Protein AF-A0A946TJ32-F1 (afdb_monomer_lite)

pLDDT: mean 87.36, std 9.61, range [61.88, 96.81]

Structure (mmCIF, N/CA/C/O backbone):
data_AF-A0A946TJ32-F1
#
_entry.id   AF-A0A946TJ32-F1
#
loop_
_atom_site.group_PDB
_atom_site.id
_atom_site.type_symbol
_atom_site.label_atom_id
_atom_site.label_alt_id
_atom_site.label_comp_id
_atom_site.label_asym_id
_atom_site.label_entity_id
_atom_site.label_seq_id
_atom_site.pdbx_PDB_ins_code
_atom_site.Cartn_x
_atom_site.Cartn_y
_atom_site.Cartn_z
_atom_site.occupancy
_atom_site.B_iso_or_equiv
_atom_site.auth_seq_id
_atom_site.auth_comp_id
_atom_site.auth_asym_id
_atom_site.auth_atom_id
_atom_site.pdbx_PDB_model_num
ATOM 1 N N . ILE A 1 1 ? 12.086 8.387 7.221 1.00 64.12 1 ILE A N 1
ATOM 2 C CA . ILE A 1 1 ? 12.540 8.847 5.885 1.00 64.12 1 ILE A CA 1
ATOM 3 C C . ILE A 1 1 ? 11.303 9.421 5.217 1.00 64.12 1 ILE A C 1
ATOM 5 O O . ILE A 1 1 ? 10.317 8.697 5.208 1.00 64.12 1 ILE A O 1
ATOM 9 N N . PRO A 1 2 ? 11.309 10.684 4.762 1.00 73.62 2 PRO A N 1
ATOM 10 C CA . PRO A 1 2 ? 10.193 11.238 3.993 1.00 73.62 2 PRO A CA 1
ATOM 11 C C . PRO A 1 2 ? 9.820 10.310 2.830 1.00 73.62 2 PRO A C 1
ATOM 13 O O . PRO A 1 2 ? 10.726 9.781 2.179 1.00 73.62 2 PRO A O 1
ATOM 16 N N . PHE A 1 3 ? 8.525 10.083 2.602 1.00 73.38 3 PHE A N 1
ATOM 17 C CA . PHE A 1 3 ? 8.021 9.128 1.605 1.00 73.38 3 PHE A CA 1
ATOM 18 C C . PHE A 1 3 ? 8.571 9.421 0.198 1.00 73.38 3 PHE A C 1
ATOM 20 O O . PHE A 1 3 ? 8.929 8.519 -0.551 1.00 73.38 3 PHE A O 1
ATOM 27 N N . GLU A 1 4 ? 8.784 10.696 -0.109 1.00 78.50 4 GLU A N 1
ATOM 28 C CA . GLU A 1 4 ? 9.304 11.212 -1.377 1.00 78.50 4 GLU A CA 1
ATOM 29 C C . GLU A 1 4 ? 10.751 10.780 -1.665 1.00 78.50 4 GLU A C 1
ATOM 31 O O . GLU A 1 4 ? 11.238 10.925 -2.785 1.00 78.50 4 GLU A O 1
ATOM 36 N N . ARG A 1 5 ? 11.473 10.273 -0.657 1.00 81.69 5 ARG A N 1
ATOM 37 C CA . ARG A 1 5 ? 12.858 9.793 -0.796 1.00 81.69 5 ARG A CA 1
ATOM 38 C C . ARG A 1 5 ? 12.946 8.292 -1.072 1.00 81.69 5 ARG A C 1
ATOM 40 O O . ARG A 1 5 ? 14.056 7.763 -1.155 1.00 81.69 5 ARG A O 1
ATOM 47 N N . ILE A 1 6 ? 11.808 7.612 -1.178 1.00 82.31 6 ILE A N 1
ATOM 48 C CA . ILE A 1 6 ? 11.732 6.194 -1.512 1.00 82.31 6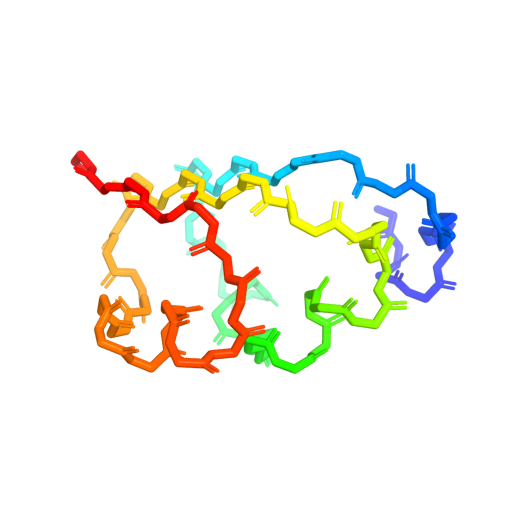 ILE A CA 1
ATOM 49 C C . ILE A 1 6 ? 12.041 6.003 -3.004 1.00 82.31 6 ILE A C 1
ATOM 51 O O . ILE A 1 6 ? 11.572 6.754 -3.858 1.00 82.31 6 ILE A O 1
ATOM 55 N N . LYS A 1 7 ? 12.870 5.004 -3.325 1.00 82.25 7 LYS A N 1
ATOM 56 C CA . LYS A 1 7 ? 13.173 4.648 -4.715 1.00 82.25 7 LYS A CA 1
ATOM 57 C C . LYS A 1 7 ? 11.959 3.989 -5.376 1.00 82.25 7 LYS A C 1
ATOM 59 O O . LYS A 1 7 ? 11.219 3.258 -4.729 1.00 82.25 7 LYS A O 1
ATOM 64 N N . LYS A 1 8 ? 11.775 4.249 -6.673 1.00 82.06 8 LYS A N 1
ATOM 65 C CA . LYS A 1 8 ? 10.670 3.711 -7.483 1.00 82.06 8 LYS A CA 1
ATOM 66 C C . LYS A 1 8 ? 10.996 2.328 -8.051 1.00 82.06 8 LYS A C 1
ATOM 68 O O . LYS A 1 8 ? 11.045 2.147 -9.265 1.00 82.06 8 LYS A O 1
ATOM 73 N N . ASP A 1 9 ? 11.306 1.392 -7.168 1.00 89.69 9 ASP A N 1
ATOM 74 C CA . ASP A 1 9 ? 11.703 0.020 -7.495 1.00 89.69 9 ASP A CA 1
ATOM 75 C C . ASP A 1 9 ? 11.329 -0.968 -6.375 1.00 89.69 9 ASP A C 1
ATOM 77 O O . ASP A 1 9 ? 12.029 -1.945 -6.132 1.00 89.69 9 ASP A O 1
ATOM 81 N N . ILE A 1 10 ? 10.217 -0.716 -5.676 1.00 92.00 10 ILE A N 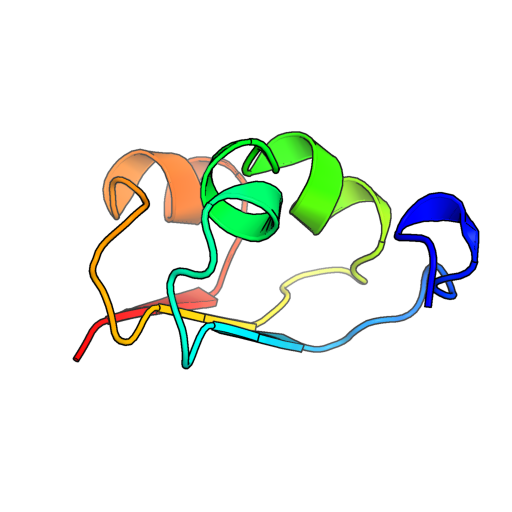1
ATOM 82 C CA . ILE A 1 10 ? 9.778 -1.561 -4.560 1.00 92.00 10 ILE A CA 1
ATOM 83 C C . ILE A 1 10 ? 8.977 -2.777 -5.039 1.00 92.00 10 ILE A C 1
ATOM 85 O O . ILE A 1 10 ? 7.902 -2.626 -5.622 1.00 92.00 10 ILE A O 1
ATOM 89 N N . ASP A 1 11 ? 9.445 -3.973 -4.674 1.00 93.50 11 ASP A N 1
ATOM 90 C CA . ASP A 1 11 ? 8.749 -5.253 -4.894 1.00 93.50 11 ASP A CA 1
ATOM 91 C C . ASP A 1 11 ? 7.606 -5.511 -3.900 1.00 93.50 11 ASP A C 1
ATOM 93 O O . ASP A 1 11 ? 6.657 -6.241 -4.189 1.00 93.50 11 ASP A O 1
ATOM 97 N N . GLY A 1 12 ? 7.668 -4.927 -2.702 1.00 92.88 12 GLY A N 1
ATOM 98 C CA . GLY A 1 12 ? 6.616 -5.110 -1.714 1.00 92.88 12 GLY A CA 1
ATOM 99 C C . GLY A 1 12 ? 6.695 -4.187 -0.508 1.00 92.88 12 GLY A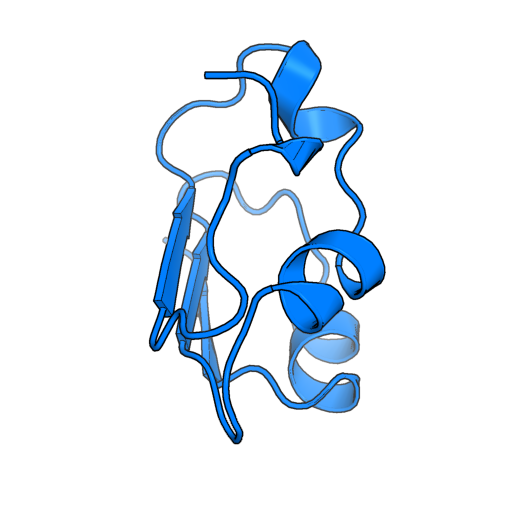 C 1
ATOM 100 O O . GLY A 1 12 ? 7.743 -3.644 -0.164 1.00 92.88 12 GLY A O 1
ATOM 101 N N . ILE A 1 13 ? 5.548 -4.018 0.140 1.00 92.38 13 ILE A N 1
ATOM 102 C CA . ILE A 1 13 ? 5.326 -3.118 1.267 1.00 92.38 13 ILE A CA 1
ATOM 103 C C . ILE A 1 1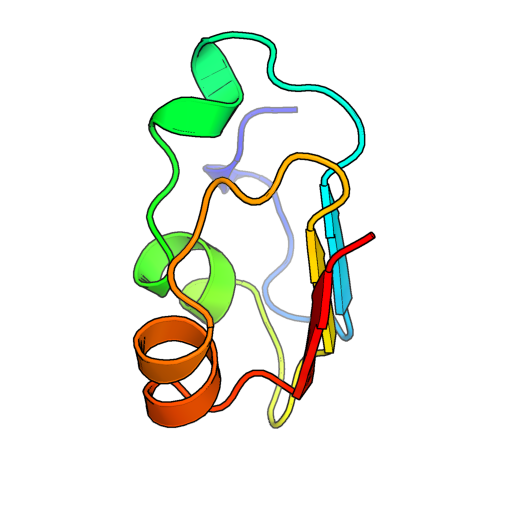3 ? 4.680 -3.919 2.394 1.00 92.38 13 ILE A C 1
ATOM 105 O O . ILE A 1 13 ? 3.700 -4.632 2.181 1.00 92.38 13 ILE A O 1
ATOM 109 N N . ILE A 1 14 ? 5.222 -3.789 3.606 1.00 92.06 14 ILE A N 1
ATOM 110 C CA . ILE A 1 14 ? 4.649 -4.374 4.821 1.00 92.06 14 ILE A CA 1
ATOM 111 C C . ILE A 1 14 ? 4.305 -3.237 5.776 1.00 92.06 14 ILE A C 1
ATOM 113 O O . ILE A 1 14 ? 5.191 -2.532 6.261 1.00 92.06 14 ILE A O 1
ATOM 117 N N . LEU A 1 15 ? 3.018 -3.077 6.066 1.00 88.38 15 LEU A N 1
ATOM 118 C CA . LEU A 1 15 ? 2.510 -2.056 6.965 1.00 88.38 15 LEU A CA 1
ATOM 119 C C . LEU A 1 15 ? 2.262 -2.659 8.353 1.00 88.38 15 LEU A C 1
ATOM 121 O O . LEU A 1 15 ? 1.289 -3.380 8.564 1.00 88.38 15 LEU A O 1
ATOM 125 N N . VAL A 1 16 ? 3.174 -2.395 9.294 1.00 84.38 16 VAL A N 1
ATOM 126 C CA . VAL A 1 16 ? 3.192 -3.053 10.620 1.00 84.38 16 VAL A CA 1
ATOM 127 C C . VAL A 1 16 ? 2.609 -2.171 11.730 1.00 84.38 16 VAL A C 1
ATOM 129 O O . VAL A 1 16 ? 1.995 -2.676 12.674 1.00 84.38 16 VAL A O 1
ATOM 132 N N . THR A 1 17 ? 2.770 -0.849 11.640 1.00 74.19 17 THR A N 1
ATOM 133 C CA . THR A 1 17 ? 2.307 0.093 12.667 1.00 74.19 17 THR A CA 1
ATOM 134 C C . THR A 1 17 ? 1.499 1.221 12.036 1.00 74.19 17 THR A C 1
ATOM 136 O O . THR A 1 17 ? 1.836 1.731 10.974 1.00 74.19 17 THR A O 1
ATOM 139 N N . ALA A 1 18 ? 0.410 1.611 12.699 1.00 61.88 18 ALA A N 1
ATOM 140 C CA . ALA A 1 18 ? -0.451 2.707 12.269 1.00 61.88 18 ALA A CA 1
ATOM 141 C C . ALA A 1 18 ? -0.110 3.984 13.049 1.00 61.88 18 ALA A C 1
ATOM 143 O O . ALA A 1 18 ? -0.995 4.566 13.678 1.00 61.88 18 ALA A O 1
ATOM 144 N N . HIS A 1 19 ? 1.170 4.392 13.069 1.00 68.81 19 HIS A N 1
ATOM 145 C CA . HIS A 1 19 ? 1.457 5.786 13.429 1.00 68.81 19 HIS A CA 1
ATOM 1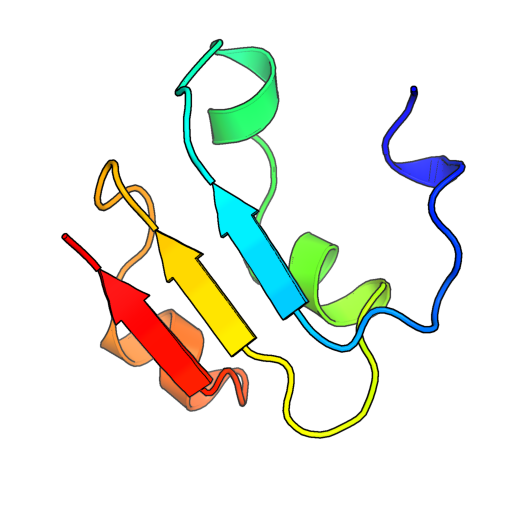46 C C . HIS A 1 19 ? 0.663 6.671 12.464 1.00 68.81 19 HIS A C 1
ATOM 148 O O . HIS A 1 19 ? 0.577 6.341 11.282 1.00 68.81 19 HIS A O 1
ATOM 154 N N . ASP A 1 20 ? 0.028 7.726 12.976 1.00 65.44 20 ASP A N 1
ATOM 155 C CA . ASP A 1 20 ? -1.005 8.464 12.236 1.00 65.44 20 ASP A CA 1
ATOM 156 C C . ASP A 1 20 ? -0.511 8.986 10.876 1.00 65.44 20 ASP A C 1
ATOM 158 O O . ASP A 1 20 ? -1.269 8.975 9.912 1.00 65.44 20 ASP A O 1
ATOM 162 N N . GLU A 1 21 ? 0.788 9.276 10.760 1.00 66.88 21 GLU A N 1
ATOM 163 C CA . GLU A 1 21 ? 1.469 9.672 9.519 1.00 66.88 21 GLU A CA 1
ATOM 164 C C . GLU A 1 21 ? 1.346 8.642 8.376 1.00 66.88 21 GLU A C 1
ATOM 166 O O . GLU A 1 21 ? 1.360 9.011 7.207 1.00 66.88 21 GLU A O 1
ATOM 171 N N . PHE A 1 22 ? 1.198 7.347 8.680 1.00 68.25 22 PHE A N 1
ATOM 172 C CA . PHE A 1 22 ? 1.053 6.294 7.664 1.00 68.25 22 PHE A CA 1
ATOM 173 C C . PHE A 1 22 ? -0.398 6.038 7.252 1.00 68.25 22 PHE A C 1
ATOM 175 O O . PHE A 1 22 ? -0.629 5.406 6.225 1.00 68.25 22 PHE A O 1
ATOM 182 N N . LYS A 1 23 ? -1.381 6.530 8.020 1.00 68.25 23 LYS A N 1
ATOM 183 C CA . LYS A 1 23 ? -2.802 6.436 7.641 1.00 68.25 23 LYS A CA 1
ATOM 184 C C . LYS A 1 23 ? -3.151 7.376 6.489 1.00 68.25 23 LYS A C 1
ATOM 186 O O . LYS A 1 23 ? -4.149 7.156 5.813 1.00 68.25 23 LYS A O 1
ATOM 191 N N . GLU A 1 24 ? -2.348 8.417 6.286 1.00 78.75 24 GLU A N 1
ATOM 192 C CA . GLU A 1 24 ? -2.572 9.427 5.250 1.00 78.75 24 GLU A CA 1
ATOM 193 C C . GLU A 1 24 ? -2.029 9.011 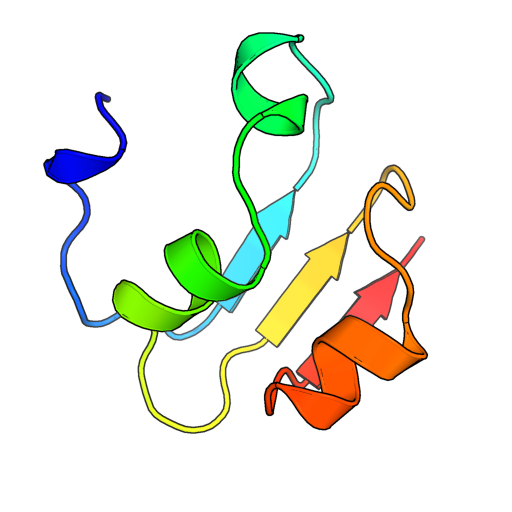3.876 1.00 78.75 24 GLU A C 1
ATOM 195 O O . GLU A 1 24 ? -2.356 9.648 2.877 1.00 78.75 24 GLU A O 1
ATOM 200 N N . ILE A 1 25 ? -1.240 7.931 3.797 1.00 86.88 25 ILE A N 1
ATOM 201 C CA . ILE A 1 25 ? -0.681 7.456 2.528 1.00 86.88 25 ILE A CA 1
ATOM 202 C C . ILE A 1 25 ? -1.740 6.647 1.776 1.00 86.88 25 ILE A C 1
ATOM 204 O O . ILE A 1 25 ? -2.220 5.621 2.264 1.00 86.88 25 ILE A O 1
ATOM 208 N N . SER A 1 26 ? -2.091 7.083 0.569 1.00 91.44 26 SER A N 1
ATOM 209 C CA . SER A 1 26 ? -3.076 6.407 -0.278 1.00 91.44 26 SER A CA 1
ATOM 210 C C . SER A 1 26 ? -2.493 5.182 -1.001 1.00 91.44 26 SER A C 1
ATOM 212 O O . SER A 1 26 ? -1.279 5.057 -1.178 1.00 91.44 26 SER A O 1
ATOM 214 N N . LEU A 1 27 ? -3.361 4.277 -1.471 1.00 92.88 27 LEU A N 1
ATOM 215 C CA . LEU A 1 27 ? -2.950 3.106 -2.263 1.00 92.88 27 LEU A CA 1
ATOM 216 C C . LEU A 1 27 ? -2.221 3.507 -3.557 1.00 92.88 27 LEU A C 1
ATOM 218 O O . LEU A 1 27 ? -1.289 2.828 -3.982 1.00 92.88 27 LEU A O 1
ATOM 222 N N . GLU A 1 28 ? -2.619 4.620 -4.168 1.00 93.38 28 GLU A N 1
ATOM 223 C CA . GLU A 1 28 ? -2.014 5.184 -5.377 1.00 93.38 28 GLU A CA 1
ATOM 224 C C . GLU A 1 28 ? -0.593 5.669 -5.107 1.00 93.38 28 GLU A C 1
ATOM 226 O O . GLU A 1 28 ? 0.318 5.324 -5.857 1.00 93.38 28 GLU A O 1
ATOM 231 N N . GLN A 1 29 ? -0.376 6.376 -3.994 1.00 91.88 29 GLN A N 1
ATOM 232 C CA . GLN A 1 29 ? 0.962 6.807 -3.586 1.00 91.88 29 GLN A CA 1
ATOM 233 C C . GLN A 1 29 ? 1.887 5.608 -3.346 1.00 91.88 29 GLN A C 1
ATOM 235 O O . GLN A 1 29 ? 3.031 5.614 -3.797 1.00 91.88 29 GLN A O 1
ATOM 240 N N . LEU A 1 30 ? 1.388 4.548 -2.695 1.00 92.25 30 LEU A N 1
ATOM 241 C CA . LEU A 1 30 ? 2.142 3.299 -2.541 1.00 92.25 30 LEU A CA 1
ATOM 242 C C . LEU A 1 30 ? 2.466 2.663 -3.900 1.00 92.25 30 LEU A C 1
ATOM 244 O O . LEU A 1 30 ? 3.562 2.147 -4.100 1.00 92.25 30 LEU A O 1
ATOM 248 N N . LYS A 1 31 ? 1.535 2.711 -4.856 1.00 92.69 31 LYS A N 1
ATOM 249 C CA . LYS A 1 31 ? 1.727 2.116 -6.181 1.00 92.69 31 LYS A CA 1
ATOM 250 C C . LYS A 1 31 ? 2.773 2.862 -7.010 1.00 92.69 31 LYS A C 1
ATOM 252 O O . LYS A 1 31 ? 3.517 2.221 -7.747 1.00 92.69 31 LYS A O 1
ATOM 257 N N . GLU A 1 32 ? 2.868 4.183 -6.872 1.00 92.25 32 GLU A N 1
ATOM 258 C CA . GLU A 1 32 ? 3.828 5.025 -7.605 1.00 92.25 32 GLU A CA 1
ATOM 259 C C . GLU A 1 32 ? 5.301 4.708 -7.313 1.00 92.25 32 GLU A C 1
ATOM 261 O O . GLU A 1 32 ? 6.173 5.038 -8.126 1.00 92.25 32 GLU A O 1
ATOM 266 N N . VAL A 1 33 ? 5.587 4.105 -6.158 1.00 91.75 33 VAL A N 1
ATOM 267 C CA . VAL A 1 33 ? 6.944 3.710 -5.751 1.00 91.75 33 VAL A CA 1
ATOM 268 C C . VAL A 1 33 ? 7.246 2.233 -6.021 1.00 91.75 33 VAL A C 1
ATOM 270 O O . VAL A 1 33 ? 8.382 1.791 -5.847 1.00 91.75 33 VAL A O 1
ATOM 273 N N . CYS A 1 34 ? 6.254 1.469 -6.474 1.00 92.56 34 CYS A N 1
ATOM 274 C CA . CYS A 1 34 ? 6.364 0.037 -6.699 1.00 92.56 34 CYS A CA 1
ATOM 275 C C . CYS A 1 34 ? 6.684 -0.339 -8.150 1.00 92.56 34 CYS A C 1
ATOM 277 O O . CYS A 1 34 ? 6.366 0.385 -9.095 1.00 92.56 34 CYS A O 1
ATOM 279 N N . VAL A 1 35 ? 7.255 -1.533 -8.324 1.00 88.50 35 VAL A N 1
ATOM 280 C CA . VAL A 1 35 ? 7.390 -2.187 -9.636 1.00 88.50 35 VAL A CA 1
ATOM 281 C C . VAL A 1 35 ? 6.068 -2.832 -10.085 1.00 88.50 35 VAL A C 1
ATOM 283 O O . VAL A 1 35 ? 5.031 -2.704 -9.430 1.00 88.50 35 VAL A O 1
ATOM 286 N N . SER A 1 36 ? 6.071 -3.515 -11.234 1.00 81.94 36 SER A N 1
ATOM 287 C CA . SER A 1 36 ? 4.924 -4.297 -11.708 1.00 81.94 36 SER A CA 1
ATOM 288 C C . SER A 1 36 ? 4.625 -5.477 -10.769 1.00 81.94 36 SER A C 1
ATOM 290 O O . SER A 1 36 ? 5.520 -6.271 -10.512 1.00 81.94 36 SER A O 1
ATOM 292 N N . ASP A 1 37 ? 3.366 -5.601 -10.330 1.00 88.38 37 ASP A N 1
ATOM 293 C CA . ASP A 1 37 ? 2.848 -6.620 -9.386 1.00 88.38 37 ASP A CA 1
ATOM 294 C C . ASP A 1 37 ? 3.487 -6.640 -7.972 1.00 88.38 37 ASP A C 1
ATOM 296 O O . ASP A 1 37 ? 4.042 -7.645 -7.534 1.00 88.38 37 ASP A O 1
ATOM 300 N N . PRO A 1 38 ? 3.416 -5.526 -7.221 1.00 95.50 38 PRO A N 1
ATOM 301 C CA . PRO A 1 38 ? 3.955 -5.438 -5.875 1.00 95.50 38 PRO A CA 1
ATOM 302 C C . PRO A 1 38 ? 3.080 -6.154 -4.842 1.00 95.50 38 PRO A C 1
ATOM 304 O O . PRO A 1 38 ? 1.846 -6.149 -4.915 1.00 95.50 38 PRO A O 1
ATOM 307 N N . VAL A 1 39 ? 3.722 -6.691 -3.807 1.00 96.56 39 VAL A N 1
ATOM 308 C CA . VAL A 1 39 ? 3.036 -7.286 -2.653 1.00 96.56 39 VAL A CA 1
ATOM 309 C C . VAL A 1 39 ? 2.694 -6.205 -1.628 1.00 96.56 39 VAL A C 1
ATOM 311 O O . VAL A 1 39 ? 3.564 -5.439 -1.227 1.00 96.56 39 VAL A O 1
ATOM 314 N N . LEU A 1 40 ? 1.449 -6.165 -1.148 1.00 95.56 40 LEU A N 1
ATOM 315 C CA . LEU A 1 40 ? 1.054 -5.318 -0.016 1.00 95.56 40 LEU A CA 1
ATOM 316 C C . LEU A 1 40 ? 0.567 -6.196 1.137 1.00 95.56 40 LEU A C 1
ATOM 318 O O . LEU A 1 40 ? -0.462 -6.862 1.021 1.00 95.56 40 LEU A O 1
ATOM 322 N N . VAL A 1 41 ? 1.311 -6.188 2.244 1.00 95.88 41 VAL A N 1
ATOM 323 C CA . VAL A 1 41 ? 0.941 -6.848 3.500 1.00 95.88 41 VAL A CA 1
ATOM 324 C C . VAL A 1 41 ? 0.478 -5.796 4.498 1.00 95.88 41 VAL A C 1
ATOM 326 O O . VAL A 1 41 ? 1.274 -4.996 4.984 1.00 95.88 41 VAL A O 1
ATOM 329 N N . ASP A 1 42 ? -0.805 -5.813 4.825 1.00 92.06 42 ASP A N 1
ATOM 330 C CA . ASP A 1 42 ? -1.449 -4.839 5.701 1.00 92.06 42 ASP A CA 1
ATOM 331 C C . ASP A 1 42 ? -1.859 -5.495 7.028 1.00 92.06 42 ASP A C 1
ATOM 333 O O . ASP A 1 42 ? -2.893 -6.155 7.120 1.00 92.06 42 ASP A O 1
ATOM 337 N N . ILE A 1 43 ? -1.028 -5.332 8.064 1.00 90.56 43 ILE A N 1
ATOM 338 C CA . ILE A 1 43 ? -1.222 -5.944 9.397 1.00 90.56 43 ILE A CA 1
ATOM 339 C C . ILE A 1 43 ? -2.299 -5.209 10.220 1.00 90.56 43 ILE A C 1
ATOM 341 O O . ILE A 1 43 ? -2.647 -5.609 11.330 1.00 90.56 43 ILE A O 1
ATOM 345 N N . LYS A 1 44 ? -2.793 -4.062 9.743 1.00 87.06 44 LYS A N 1
ATOM 346 C CA . LYS A 1 44 ? -3.808 -3.265 10.452 1.00 87.06 44 LYS A CA 1
ATOM 347 C C . LYS A 1 44 ? -5.138 -3.200 9.715 1.00 87.06 44 LYS A C 1
ATOM 349 O O . LYS A 1 44 ? -6.100 -2.706 10.297 1.00 87.06 44 LYS A O 1
ATOM 354 N N . GLY A 1 45 ? -5.196 -3.712 8.486 1.00 88.56 45 GLY A N 1
ATOM 355 C CA . GLY A 1 45 ? -6.377 -3.638 7.635 1.00 88.56 45 GLY A CA 1
ATOM 356 C C . GLY A 1 45 ? -6.768 -2.193 7.331 1.00 88.56 45 GLY A C 1
ATOM 357 O O . GLY A 1 45 ? -7.952 -1.869 7.369 1.00 88.56 45 GLY A O 1
ATOM 358 N N . LEU A 1 46 ? -5.785 -1.312 7.102 1.00 89.12 46 LEU A N 1
ATOM 359 C CA . LEU A 1 46 ? -6.037 0.091 6.760 1.00 89.12 46 LEU A CA 1
ATOM 360 C C . LEU A 1 46 ? -6.702 0.249 5.391 1.00 89.12 46 LEU A C 1
ATOM 362 O O . LEU A 1 46 ? -7.441 1.210 5.181 1.00 89.12 46 LEU A O 1
ATOM 366 N N . TYR A 1 47 ? -6.434 -0.669 4.466 1.00 92.00 47 TYR A N 1
ATOM 367 C CA . TYR A 1 47 ? -6.905 -0.568 3.093 1.00 92.00 47 TYR A CA 1
ATOM 368 C C . TYR A 1 47 ? -7.984 -1.595 2.774 1.00 92.00 47 TYR A C 1
ATOM 370 O O . TYR A 1 47 ? -7.954 -2.740 3.227 1.00 92.00 47 TYR A O 1
ATOM 378 N N . ASP A 1 48 ? -8.923 -1.199 1.916 1.00 94.38 48 ASP A N 1
ATOM 379 C CA . ASP A 1 48 ? -9.876 -2.141 1.350 1.00 94.38 48 ASP A CA 1
ATOM 380 C C . ASP A 1 48 ? -9.170 -3.125 0.403 1.00 94.38 48 ASP A C 1
ATOM 382 O O . ASP A 1 48 ? -8.443 -2.749 -0.523 1.00 94.38 48 ASP A O 1
ATOM 386 N N . ARG A 1 49 ? -9.431 -4.416 0.622 1.00 95.69 49 ARG A N 1
ATOM 387 C CA . ARG A 1 49 ? -8.820 -5.515 -0.129 1.00 95.69 49 ARG A CA 1
ATOM 388 C C . ARG A 1 49 ? -9.145 -5.461 -1.620 1.00 95.69 49 ARG A C 1
ATOM 390 O O . ARG A 1 49 ? -8.294 -5.832 -2.429 1.00 95.69 49 ARG A O 1
ATOM 397 N N . LYS A 1 50 ? -10.375 -5.092 -1.988 1.00 96.50 50 LYS A N 1
ATOM 398 C CA . LYS A 1 50 ? -10.793 -5.043 -3.392 1.00 96.50 50 LYS A CA 1
ATOM 399 C C . LYS A 1 50 ? -10.078 -3.895 -4.094 1.00 96.50 50 LYS A C 1
ATOM 401 O O . LYS A 1 50 ? -9.460 -4.135 -5.122 1.00 96.50 50 LYS A O 1
ATOM 406 N N . ASN A 1 51 ? -10.064 -2.707 -3.496 1.00 96.38 51 ASN A N 1
ATOM 407 C CA . ASN A 1 51 ? -9.385 -1.542 -4.062 1.00 96.38 51 ASN A CA 1
ATOM 408 C C . ASN A 1 51 ? -7.879 -1.788 -4.247 1.00 96.38 51 ASN A C 1
ATOM 410 O O . ASN A 1 51 ? -7.341 -1.486 -5.309 1.00 96.38 51 ASN A O 1
ATOM 414 N N . ALA A 1 52 ? -7.205 -2.402 -3.267 1.00 96.06 52 ALA A N 1
ATOM 415 C CA . ALA A 1 52 ? -5.785 -2.737 -3.394 1.00 96.06 52 ALA A CA 1
ATOM 416 C C . ALA A 1 52 ? -5.517 -3.697 -4.568 1.00 96.06 52 ALA A C 1
ATOM 418 O O . ALA A 1 52 ? -4.583 -3.505 -5.345 1.00 96.06 52 ALA A O 1
ATOM 419 N N . ARG A 1 53 ? -6.361 -4.720 -4.735 1.00 95.81 53 ARG A N 1
ATOM 420 C CA . ARG A 1 53 ? -6.236 -5.686 -5.837 1.00 95.81 53 ARG A CA 1
ATOM 421 C C . ARG A 1 53 ? -6.572 -5.078 -7.193 1.00 95.81 53 ARG A C 1
ATOM 423 O O . ARG A 1 53 ? -5.862 -5.349 -8.154 1.00 95.81 53 ARG A O 1
ATOM 430 N N . ASP A 1 54 ? -7.601 -4.238 -7.263 1.00 96.56 54 ASP A N 1
ATOM 431 C CA . ASP A 1 54 ? -7.987 -3.522 -8.484 1.00 96.56 54 ASP A CA 1
ATOM 432 C C . ASP A 1 54 ? -6.867 -2.578 -8.956 1.00 96.56 54 ASP A C 1
ATOM 434 O O . ASP A 1 54 ? -6.663 -2.407 -10.156 1.00 96.56 54 ASP A O 1
ATOM 438 N N . LEU A 1 55 ? -6.080 -2.031 -8.021 1.00 95.31 55 LEU A N 1
ATOM 439 C CA . LEU A 1 55 ? -4.885 -1.231 -8.309 1.00 95.31 55 LEU A CA 1
ATOM 440 C C . LEU A 1 55 ? -3.641 -2.085 -8.651 1.00 95.31 55 LEU A C 1
ATOM 442 O O . LEU A 1 55 ? -2.549 -1.568 -8.903 1.00 95.31 55 LEU A O 1
ATOM 446 N N . GLY A 1 56 ? -3.796 -3.410 -8.683 1.00 94.88 56 GLY A N 1
ATOM 447 C CA . GLY A 1 56 ? -2.769 -4.361 -9.092 1.00 94.88 56 GLY A CA 1
ATOM 448 C C . GLY A 1 56 ? -1.752 -4.685 -8.004 1.00 94.88 56 GLY A C 1
ATOM 449 O O . GLY A 1 56 ? -0.580 -4.857 -8.333 1.00 94.88 56 GLY A O 1
ATOM 450 N N . PHE A 1 57 ? -2.156 -4.696 -6.730 1.00 96.62 57 PHE A N 1
ATOM 451 C CA . PHE A 1 57 ? -1.361 -5.282 -5.649 1.00 96.62 57 PHE A CA 1
ATOM 452 C C . PHE A 1 57 ? -1.705 -6.758 -5.439 1.00 96.62 57 PHE A C 1
ATOM 454 O O . PHE A 1 57 ? -2.877 -7.144 -5.357 1.00 96.62 57 PHE A O 1
ATOM 461 N N . SER A 1 58 ? -0.675 -7.556 -5.175 1.00 96.75 58 SER A N 1
ATOM 462 C CA . SER A 1 58 ? -0.810 -8.844 -4.503 1.00 96.75 58 SER A CA 1
ATOM 463 C C . SER A 1 58 ? -1.050 -8.604 -3.004 1.00 96.75 58 SER A C 1
ATOM 465 O O . SER A 1 58 ? -0.119 -8.485 -2.210 1.00 96.75 58 SER A O 1
ATOM 467 N N . TYR A 1 59 ? -2.324 -8.449 -2.622 1.00 96.81 59 TYR A N 1
ATOM 468 C CA . TYR A 1 59 ? -2.727 -8.008 -1.278 1.00 96.81 59 TYR A CA 1
ATOM 469 C C . TYR A 1 59 ? -2.980 -9.157 -0.288 1.00 96.81 59 TYR A C 1
ATOM 471 O O . TYR A 1 59 ? -3.801 -10.052 -0.552 1.00 96.81 59 TYR A O 1
ATOM 479 N N . ALA A 1 60 ? -2.376 -9.047 0.898 1.00 94.88 60 ALA A N 1
ATOM 480 C CA . ALA A 1 60 ? -2.637 -9.864 2.080 1.00 94.88 60 ALA A CA 1
ATOM 481 C C . ALA A 1 60 ? -2.844 -8.982 3.324 1.00 94.88 60 ALA A C 1
ATOM 483 O O . ALA A 1 60 ? -2.203 -7.949 3.479 1.00 94.88 60 ALA A O 1
ATOM 484 N N . SER A 1 61 ? -3.716 -9.412 4.234 1.00 91.00 61 SER A N 1
ATOM 485 C CA . SER A 1 61 ? -3.970 -8.732 5.509 1.00 91.00 61 SER A CA 1
ATOM 486 C C . SER A 1 61 ? -4.028 -9.753 6.639 1.00 91.00 61 SER A C 1
ATOM 488 O O . SER A 1 61 ? -4.550 -10.852 6.419 1.00 91.00 61 SER A O 1
ATOM 490 N N . TYR A 1 62 ? -3.528 -9.386 7.818 1.00 83.44 62 TYR A N 1
ATOM 491 C CA . TYR A 1 62 ? -3.474 -10.238 9.013 1.00 83.44 62 TYR A CA 1
ATOM 492 C C . TYR A 1 62 ? -3.979 -9.492 10.240 1.00 83.44 62 TYR A C 1
ATOM 494 O O . TYR A 1 62 ? -3.751 -8.265 10.293 1.00 83.44 62 TYR A O 1
#

Sequence (62 aa):
IPFERIKKDIDGIILVTAHDEFKEISLEQLKEVCVSDPVLVDIKGLYDRKNARDLGFSYASY

Radius of gyration: 10.81 Å; chains: 1; bounding box: 24×22×25 Å

Foldseek 3Di:
DPLVPQALDAQEDAADDPPVVVLPQDLVSVNRSYDQAHEYEAAPPSDDPVVNVVSRYNYDYD

Secondary structure (DSSP, 8-state):
--GGGS-S-EEEEEE----HHHHT--HHHHHHTEEEEEEEEESS--S-HHHHHHTT-EEEE-